Protein AF-A0AAN8KAW4-F1 (afdb_monomer)

Organism: Patella caerulea (NCBI:txid87958)

pLDDT: mean 83.8, std 17.55, range [32.59, 98.5]

Secondary structure (DSSP, 8-state):
-----------------SSPPPB--SEEEEEEEEEEEEEETTEEEEEEEEEEEEEETTTTEEEEEEEEEETTEEEEEEEEEETTTTEEEEEETT-S--EEEE-SS-----B--TTPPP------SSTTS--

Solvent-accessible surface area (backbone atoms only — not comparable to full-atom values): 8276 Å² total; per-residue (Å²): 139,84,84,81,81,80,82,79,80,78,75,82,76,74,82,72,53,90,58,83,42,67,59,64,74,61,62,50,72,50,77,49,77,48,80,42,85,46,72,58,96,90,38,81,42,64,31,42,33,44,32,42,38,40,43,30,55,92,72,34,34,39,39,38,38,41,41,37,38,44,92,85,47,75,48,44,37,37,38,43,37,37,42,83,76,41,33,29,35,50,28,54,75,84,47,84,74,65,57,77,38,77,47,98,62,75,75,74,81,68,47,48,57,61,83,61,77,87,90,77,86,82,87,85,79,81,88,86,74,88,133

Structure (mmCIF, N/CA/C/O backbone):
data_AF-A0AAN8KAW4-F1
#
_entry.id   AF-A0AAN8KAW4-F1
#
loop_
_atom_site.group_PDB
_atom_site.id
_atom_site.type_symbol
_atom_site.label_atom_id
_atom_site.label_alt_id
_atom_site.label_comp_id
_atom_site.label_asym_id
_atom_site.label_entity_id
_atom_site.label_seq_id
_atom_site.pdbx_PDB_ins_code
_atom_site.Cartn_x
_atom_site.Cartn_y
_atom_site.Cartn_z
_atom_site.occupancy
_atom_site.B_iso_or_equiv
_atom_site.auth_seq_id
_atom_site.auth_comp_id
_atom_site.auth_asym_id
_atom_site.auth_atom_id
_atom_site.pdbx_PDB_model_num
ATOM 1 N N . MET A 1 1 ? -31.418 -53.563 32.285 1.00 39.09 1 MET A N 1
ATOM 2 C CA . MET A 1 1 ? -30.182 -52.753 32.246 1.00 39.09 1 MET A CA 1
ATOM 3 C C . MET A 1 1 ? -30.446 -51.568 31.330 1.00 39.09 1 MET A C 1
ATOM 5 O O . MET A 1 1 ? -30.522 -51.757 30.125 1.00 39.09 1 MET A O 1
ATOM 9 N N . LEU A 1 2 ? -30.734 -50.398 31.902 1.00 32.59 2 LEU A N 1
ATOM 10 C CA . LEU A 1 2 ? -31.091 -49.180 31.170 1.00 32.59 2 LEU A CA 1
ATOM 11 C C . LEU A 1 2 ? -29.838 -48.293 31.109 1.00 32.59 2 LEU A C 1
ATOM 13 O O . LEU A 1 2 ? -29.370 -47.834 32.147 1.00 32.59 2 LEU A O 1
ATOM 17 N N . TYR A 1 3 ? -29.259 -48.116 29.921 1.00 44.22 3 TYR A N 1
ATOM 18 C CA . TYR A 1 3 ? -28.090 -47.258 29.720 1.00 44.22 3 TYR A CA 1
ATOM 19 C C . TYR A 1 3 ? -28.545 -45.800 29.610 1.00 44.22 3 TYR A C 1
ATOM 21 O O . TYR A 1 3 ? -29.164 -45.407 28.625 1.00 44.22 3 TYR A O 1
ATOM 29 N N . VAL A 1 4 ? -28.248 -44.998 30.633 1.00 42.97 4 VAL A N 1
ATOM 30 C CA . VAL A 1 4 ? -28.430 -43.542 30.600 1.00 42.97 4 VAL A CA 1
ATOM 31 C C . VAL A 1 4 ? -27.236 -42.943 29.858 1.00 42.97 4 VAL A C 1
ATOM 33 O O . VAL A 1 4 ? -26.127 -42.900 30.386 1.00 42.97 4 VAL A O 1
ATOM 36 N N . ILE A 1 5 ? -27.451 -42.509 28.616 1.00 49.94 5 ILE A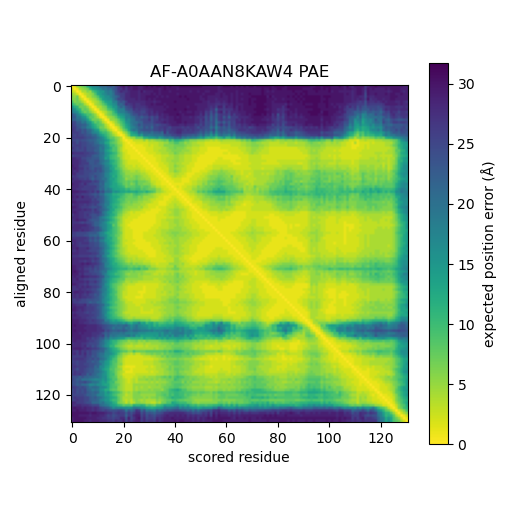 N 1
ATOM 37 C CA . ILE A 1 5 ? -26.455 -41.760 27.844 1.00 49.94 5 ILE A CA 1
ATOM 38 C C . ILE A 1 5 ? -26.537 -40.299 28.291 1.00 49.94 5 ILE A C 1
ATOM 40 O O . ILE A 1 5 ? -27.452 -39.569 27.913 1.00 49.94 5 ILE A O 1
ATOM 44 N N . VAL A 1 6 ? -25.590 -39.877 29.128 1.00 45.78 6 VAL A N 1
ATOM 45 C CA . VAL A 1 6 ? -25.400 -38.468 29.489 1.00 45.78 6 VAL A CA 1
ATOM 46 C C . VAL A 1 6 ? -24.700 -37.781 28.316 1.00 45.78 6 VAL A C 1
ATOM 48 O O . VAL A 1 6 ? -23.497 -37.936 28.118 1.00 45.78 6 VAL A O 1
ATOM 51 N N . ALA A 1 7 ? -25.463 -37.049 27.506 1.00 52.06 7 ALA A N 1
ATOM 52 C CA . ALA A 1 7 ? -24.921 -36.197 26.455 1.00 52.06 7 ALA A CA 1
ATOM 53 C C . ALA A 1 7 ? -24.292 -34.947 27.095 1.00 52.06 7 ALA A C 1
ATOM 55 O O . ALA A 1 7 ? -24.989 -34.007 27.474 1.00 52.06 7 ALA A O 1
ATOM 56 N N . ALA A 1 8 ? -22.967 -34.950 27.249 1.00 52.28 8 ALA A N 1
ATOM 57 C CA . ALA A 1 8 ? -22.215 -33.774 27.663 1.00 52.28 8 ALA A CA 1
ATOM 58 C C . ALA A 1 8 ? -22.214 -32.745 26.519 1.00 52.28 8 ALA A C 1
ATOM 60 O O . ALA A 1 8 ? -21.469 -32.870 25.548 1.00 52.28 8 ALA A O 1
ATOM 61 N N 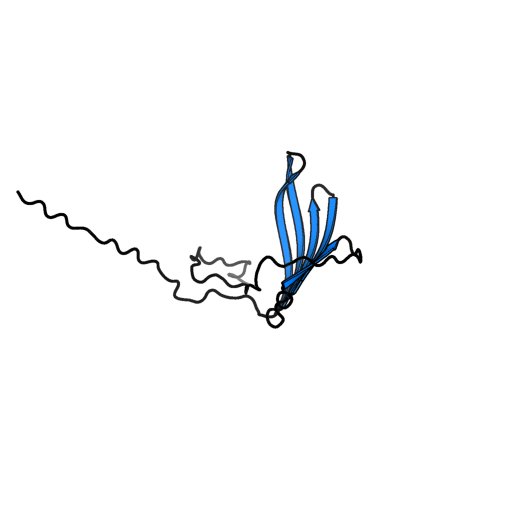. LEU A 1 9 ? -23.072 -31.729 26.631 1.00 48.28 9 LEU A N 1
ATOM 62 C CA . LEU A 1 9 ? -23.001 -30.500 25.842 1.00 48.28 9 LEU A CA 1
ATOM 63 C C . LEU A 1 9 ? -21.703 -29.768 26.210 1.00 48.28 9 LEU A C 1
ATOM 65 O O . LEU A 1 9 ? -21.663 -28.965 27.139 1.00 48.28 9 LEU A O 1
ATOM 69 N N . VAL A 1 10 ? -20.622 -30.073 25.493 1.00 53.50 10 VAL A N 1
ATOM 70 C CA . VAL A 1 10 ? -19.400 -29.266 25.511 1.00 53.50 10 VAL A CA 1
ATOM 71 C C . VAL A 1 10 ? -19.732 -27.960 24.794 1.00 53.50 10 VAL A C 1
ATOM 73 O O . VAL A 1 10 ? -19.662 -27.865 23.570 1.00 53.50 10 VAL A O 1
ATOM 76 N N . GLY A 1 11 ? -20.178 -26.965 25.559 1.00 46.94 11 GLY A N 1
ATOM 77 C CA . GLY A 1 11 ? -20.333 -25.603 25.071 1.00 46.94 11 GLY A CA 1
ATOM 78 C C . GLY A 1 11 ? -18.970 -25.085 24.632 1.00 46.94 11 GLY A C 1
ATOM 79 O O . GLY A 1 11 ? -18.099 -24.846 25.465 1.00 46.94 11 GLY A O 1
ATOM 80 N N . ILE A 1 12 ? -18.773 -24.941 23.323 1.00 54.53 12 ILE A N 1
ATOM 81 C CA . ILE A 1 12 ? -17.601 -24.276 22.757 1.00 54.53 12 ILE A CA 1
ATOM 82 C C . ILE A 1 12 ? -17.740 -22.795 23.112 1.00 54.53 12 ILE A C 1
ATOM 84 O O . ILE A 1 12 ? -18.407 -22.032 22.417 1.00 54.53 12 ILE A O 1
ATOM 88 N N . THR A 1 13 ? -17.161 -22.385 24.237 1.00 48.53 13 THR A N 1
ATOM 89 C CA . THR A 1 13 ? -17.032 -20.972 24.580 1.00 48.53 13 THR A CA 1
ATOM 90 C C . THR A 1 13 ? -15.951 -20.384 23.681 1.00 48.53 13 THR A C 1
ATOM 92 O O . THR A 1 13 ? -14.762 -20.473 23.986 1.00 48.53 13 THR A O 1
ATOM 95 N N . THR A 1 14 ? -16.335 -19.815 22.541 1.00 52.6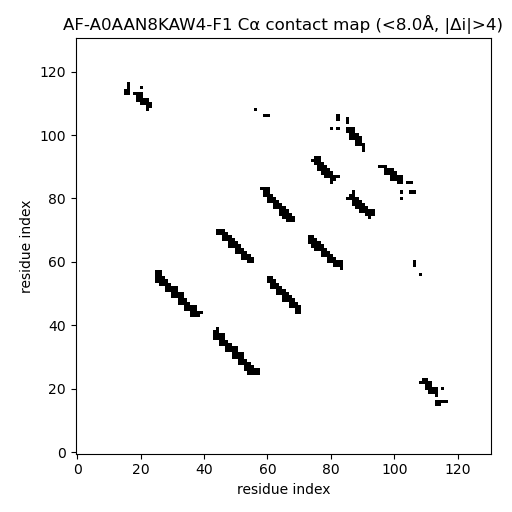2 14 THR A N 1
ATOM 96 C CA . THR A 1 14 ? -15.435 -18.938 21.789 1.00 52.62 14 THR A CA 1
ATOM 97 C C . THR A 1 14 ? -15.180 -17.714 22.662 1.00 52.62 14 THR A C 1
ATOM 99 O O . THR A 1 14 ? -16.102 -16.938 22.917 1.00 52.62 14 THR A O 1
ATOM 102 N N . ALA A 1 15 ? -13.961 -17.569 23.180 1.00 48.53 15 ALA A N 1
ATOM 103 C CA . ALA A 1 15 ? -13.554 -16.365 23.889 1.00 48.53 15 ALA A CA 1
ATOM 104 C C . ALA A 1 15 ? -13.659 -15.188 22.911 1.00 48.53 15 ALA A C 1
ATOM 106 O O . ALA A 1 15 ? -12.859 -15.087 21.988 1.00 48.53 15 ALA A O 1
ATOM 107 N N . ILE A 1 16 ? -14.678 -14.344 23.078 1.00 55.28 16 ILE A N 1
ATOM 108 C CA . ILE A 1 16 ? -14.792 -13.080 22.351 1.00 55.28 16 ILE A CA 1
ATOM 109 C C . ILE A 1 16 ? -13.734 -12.153 22.963 1.00 55.28 16 ILE A C 1
ATOM 111 O O . ILE A 1 16 ? -13.808 -11.894 24.169 1.00 55.28 16 ILE A O 1
ATOM 115 N N . PRO A 1 17 ? -12.737 -11.683 22.196 1.00 54.50 17 PRO A N 1
ATOM 116 C CA . PRO A 1 17 ? -11.739 -10.750 22.699 1.00 54.50 17 PRO A CA 1
ATOM 117 C C . PRO A 1 17 ? -12.416 -9.521 23.311 1.00 54.50 17 PRO A C 1
ATOM 119 O O . PRO A 1 17 ? -13.229 -8.845 22.685 1.00 54.50 17 PRO A O 1
ATOM 122 N N . THR A 1 18 ? -12.107 -9.260 24.578 1.00 53.75 18 THR A N 1
ATOM 123 C CA . THR A 1 18 ? -12.755 -8.232 25.405 1.00 53.75 18 THR A CA 1
ATOM 124 C C . THR A 1 18 ? -12.203 -6.826 25.181 1.00 53.75 18 THR A C 1
ATOM 126 O O . THR A 1 18 ? -12.702 -5.878 25.784 1.00 53.75 18 THR A O 1
ATOM 129 N N . GLN A 1 19 ? -11.197 -6.662 24.316 1.00 58.81 19 GLN A N 1
ATOM 130 C CA . GLN A 1 19 ? -10.675 -5.354 23.932 1.00 58.81 19 GLN A CA 1
ATOM 131 C C . GLN A 1 19 ? -10.771 -5.163 22.417 1.00 58.81 19 GLN A C 1
ATOM 133 O O . GLN A 1 19 ? -10.330 -6.044 21.676 1.00 58.81 19 GLN A O 1
ATOM 138 N N . PRO A 1 20 ? -11.333 -4.034 21.940 1.00 64.44 20 PRO A N 1
ATOM 139 C CA . PRO A 1 20 ? -11.298 -3.709 20.525 1.00 64.44 20 PRO A CA 1
ATOM 140 C C . PRO A 1 20 ? -9.836 -3.646 20.084 1.00 64.44 20 PRO A C 1
ATOM 142 O O . PRO A 1 20 ? -9.022 -2.957 20.698 1.00 64.44 20 PRO A O 1
ATOM 145 N N . GLY A 1 21 ? -9.503 -4.406 19.044 1.00 73.19 21 GLY A N 1
ATOM 146 C CA . GLY A 1 21 ? -8.180 -4.370 18.448 1.00 73.19 21 GLY A CA 1
ATOM 147 C C . GLY A 1 21 ? -7.795 -2.940 18.056 1.00 73.19 21 GLY A C 1
ATOM 148 O O . GLY A 1 21 ? -8.636 -2.162 17.603 1.00 73.19 21 GLY A O 1
ATOM 149 N N . CYS A 1 22 ? -6.528 -2.573 18.251 1.00 87.38 22 CYS A N 1
ATOM 150 C CA . CYS A 1 22 ? -6.042 -1.243 17.891 1.00 87.38 22 CYS A CA 1
ATOM 151 C C . CYS A 1 22 ? -6.223 -0.979 16.384 1.00 87.38 22 CYS A C 1
ATOM 153 O O . CYS A 1 22 ? -6.075 -1.885 15.558 1.00 87.38 22 CYS A O 1
ATOM 155 N N . CYS A 1 23 ? -6.502 0.275 16.032 1.00 91.31 23 CYS A N 1
ATOM 156 C CA . CYS A 1 23 ? -6.535 0.756 14.652 1.00 91.31 23 CYS A CA 1
ATOM 157 C C . CYS A 1 23 ? -5.337 1.666 14.377 1.00 91.31 23 CYS A C 1
ATOM 159 O O . CYS A 1 23 ? -4.809 2.304 15.291 1.00 91.31 23 CYS A O 1
ATOM 161 N N . VAL A 1 24 ? -4.936 1.756 13.111 1.00 93.56 24 VAL A N 1
ATOM 162 C CA . VAL A 1 24 ? -4.006 2.802 12.662 1.00 93.56 24 VAL A CA 1
ATOM 163 C C . VAL A 1 24 ? -4.660 4.191 12.776 1.00 93.56 24 VAL A C 1
ATOM 165 O O . VAL A 1 24 ? -5.890 4.285 12.829 1.00 93.56 24 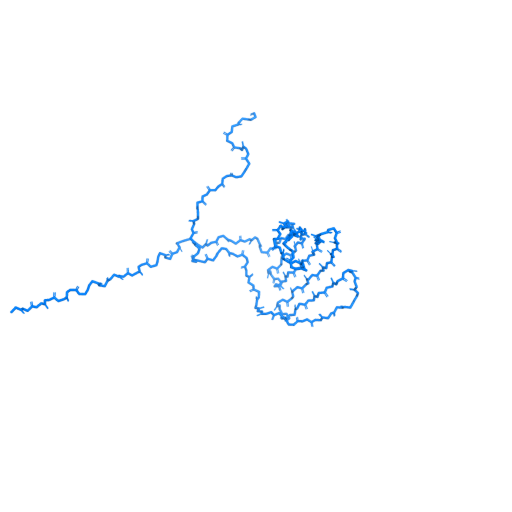VAL A O 1
ATOM 168 N N . PRO A 1 25 ? -3.877 5.287 12.794 1.00 96.19 25 PRO A N 1
ATOM 169 C CA . PRO A 1 25 ? -4.429 6.635 12.681 1.00 96.19 25 PRO A CA 1
ATOM 170 C C . PRO A 1 25 ? -5.327 6.791 11.436 1.00 96.19 25 PRO A C 1
ATOM 172 O O . PRO A 1 25 ? -5.057 6.171 10.410 1.00 96.19 25 PRO A O 1
ATOM 175 N N . PRO A 1 26 ? -6.370 7.638 11.467 1.00 95.75 26 PRO A N 1
ATOM 176 C CA . PRO A 1 26 ? -7.291 7.793 10.334 1.00 95.75 26 PRO A CA 1
ATOM 177 C C . PRO A 1 26 ? -6.626 8.410 9.092 1.00 95.75 26 PRO A C 1
ATOM 179 O O . PRO A 1 26 ? -7.100 8.220 7.975 1.00 95.75 26 PRO A O 1
ATOM 182 N N . GLN A 1 27 ? -5.529 9.145 9.267 1.00 98.00 27 GLN A N 1
ATOM 183 C CA . GLN A 1 27 ? -4.724 9.687 8.178 1.00 98.00 27 GLN A CA 1
ATOM 184 C C . GLN A 1 27 ? -3.250 9.528 8.522 1.00 98.00 27 GLN A C 1
ATOM 186 O O . GLN A 1 27 ? -2.829 9.890 9.623 1.00 98.00 27 GLN A O 1
ATOM 191 N N . TRP A 1 28 ? -2.476 8.975 7.597 1.00 97.94 28 TRP A N 1
ATOM 192 C CA . TRP A 1 28 ? -1.031 8.850 7.743 1.00 97.94 28 TRP A CA 1
ATOM 193 C C . TRP A 1 28 ? -0.367 8.643 6.387 1.00 97.94 28 TRP A C 1
ATOM 195 O O . TRP A 1 28 ? -0.984 8.187 5.421 1.00 97.94 28 TRP A O 1
ATOM 205 N N . GLU A 1 29 ? 0.923 8.948 6.350 1.00 98.31 29 GLU A N 1
ATOM 206 C CA . GLU A 1 29 ? 1.800 8.616 5.238 1.00 98.31 29 GLU A CA 1
ATOM 207 C C . GLU A 1 29 ? 2.990 7.824 5.763 1.00 98.31 29 GLU A C 1
ATOM 209 O O . GLU A 1 29 ? 3.463 8.048 6.880 1.00 98.31 29 GLU A O 1
ATOM 214 N N . GLY A 1 30 ? 3.450 6.852 4.986 1.00 97.06 30 GLY A N 1
ATOM 215 C CA . GLY A 1 30 ? 4.477 5.931 5.440 1.00 97.06 30 GLY A CA 1
ATOM 216 C C . GLY A 1 30 ? 5.165 5.193 4.309 1.00 97.06 30 GLY A C 1
ATOM 217 O O . GLY A 1 30 ? 4.790 5.279 3.139 1.00 97.06 30 GLY A O 1
ATOM 218 N N . VAL A 1 31 ? 6.203 4.458 4.689 1.00 97.62 31 VAL A N 1
ATOM 219 C CA . VAL A 1 31 ? 6.973 3.615 3.783 1.00 97.62 31 VAL A CA 1
ATOM 220 C C . VAL A 1 31 ? 6.919 2.190 4.301 1.00 97.62 31 VAL A C 1
ATOM 222 O O . VAL A 1 31 ? 7.358 1.913 5.414 1.00 97.62 31 VAL A O 1
ATOM 225 N N . GLN A 1 32 ? 6.410 1.296 3.469 1.00 95.25 32 GLN A N 1
ATOM 226 C CA . GLN A 1 32 ? 6.453 -0.142 3.662 1.00 95.25 32 GLN A CA 1
ATOM 227 C C . GLN A 1 32 ? 7.588 -0.724 2.813 1.00 95.25 32 GLN A C 1
ATOM 229 O O . GLN A 1 32 ? 7.874 -0.249 1.710 1.00 95.25 32 GLN A O 1
ATOM 234 N N . VAL A 1 33 ? 8.266 -1.731 3.350 1.00 95.19 33 VAL A N 1
ATOM 235 C CA . VAL A 1 33 ? 9.293 -2.500 2.647 1.00 95.19 33 VAL A CA 1
ATOM 236 C C . VAL A 1 33 ? 8.847 -3.951 2.680 1.00 95.19 33 VAL A C 1
ATOM 238 O O . VAL A 1 33 ? 8.614 -4.489 3.760 1.00 95.19 33 VAL A O 1
ATOM 241 N N . ASP A 1 34 ? 8.736 -4.562 1.508 1.00 92.56 34 ASP A N 1
ATOM 242 C CA . ASP A 1 34 ? 8.313 -5.947 1.351 1.00 92.56 34 ASP A CA 1
ATOM 243 C C . ASP A 1 34 ? 9.443 -6.779 0.755 1.00 92.56 34 ASP A C 1
ATOM 245 O O . ASP A 1 34 ? 10.153 -6.325 -0.144 1.00 92.56 34 ASP A O 1
ATOM 249 N N . ALA A 1 35 ? 9.544 -8.022 1.217 1.00 93.19 35 ALA A N 1
ATOM 250 C CA . ALA A 1 35 ? 10.310 -9.077 0.574 1.00 93.19 35 ALA A CA 1
ATOM 251 C C . ALA A 1 35 ? 9.347 -10.232 0.276 1.00 93.19 35 ALA A C 1
ATOM 253 O O . ALA A 1 35 ? 8.784 -10.838 1.191 1.00 93.19 35 ALA A O 1
ATOM 254 N N . LEU A 1 36 ? 9.118 -10.512 -1.005 1.00 92.25 36 LEU A N 1
ATOM 255 C CA . LEU A 1 36 ? 8.141 -11.492 -1.471 1.00 92.25 36 LEU A CA 1
ATOM 256 C C . LEU A 1 36 ? 8.836 -12.636 -2.211 1.00 92.25 36 LEU A C 1
ATOM 258 O O . LEU A 1 36 ? 9.533 -12.416 -3.199 1.00 92.25 36 LEU A O 1
ATOM 262 N N . GLY A 1 37 ? 8.604 -13.875 -1.777 1.00 93.31 37 GLY A N 1
ATOM 263 C CA . GLY A 1 37 ? 8.988 -15.059 -2.547 1.00 93.31 37 GLY A CA 1
ATOM 264 C C . GLY A 1 37 ? 8.023 -15.286 -3.713 1.00 93.31 37 GLY A C 1
ATOM 265 O O . GLY A 1 37 ? 6.820 -15.422 -3.494 1.00 93.31 37 GLY A O 1
ATOM 266 N N . ILE A 1 38 ? 8.534 -15.343 -4.945 1.00 91.44 38 ILE A N 1
ATOM 267 C CA . ILE A 1 38 ? 7.747 -15.562 -6.170 1.00 91.44 38 ILE A CA 1
ATOM 268 C C . ILE A 1 38 ? 8.412 -16.596 -7.090 1.00 91.44 38 ILE A C 1
ATOM 270 O O . ILE A 1 38 ? 9.582 -16.940 -6.927 1.00 91.44 38 ILE A O 1
ATOM 274 N N . VAL A 1 39 ? 7.675 -17.088 -8.090 1.00 92.69 39 VAL A N 1
ATOM 275 C CA . VAL A 1 39 ? 8.206 -17.980 -9.133 1.00 92.69 39 VAL A CA 1
ATOM 276 C C . VAL A 1 39 ? 8.116 -17.284 -10.488 1.00 92.69 39 VAL A C 1
ATOM 278 O O . VAL A 1 39 ? 7.023 -16.947 -10.937 1.00 92.69 39 VAL A O 1
ATOM 281 N N . VAL A 1 40 ? 9.256 -17.093 -11.156 1.00 86.44 40 VAL A N 1
ATOM 282 C CA . VAL A 1 40 ? 9.352 -16.470 -12.487 1.00 86.44 40 VAL A CA 1
ATOM 283 C C . VAL A 1 40 ? 10.033 -17.451 -13.434 1.00 86.44 40 VAL A C 1
ATOM 285 O O . VAL A 1 40 ? 11.129 -17.934 -13.156 1.00 86.44 40 VAL A O 1
ATOM 288 N N . GLY A 1 41 ? 9.370 -17.801 -14.540 1.00 87.94 41 GLY A N 1
ATOM 289 C CA . GLY A 1 41 ? 9.916 -18.762 -15.509 1.00 87.94 41 GLY A CA 1
ATOM 290 C C . GLY A 1 41 ? 10.243 -20.136 -14.903 1.00 87.94 41 GLY A C 1
ATOM 291 O O . GLY A 1 41 ? 11.229 -20.758 -15.286 1.00 87.94 41 GLY A O 1
ATOM 292 N N . GLY A 1 42 ? 9.466 -20.581 -13.908 1.00 92.12 42 GLY A N 1
ATOM 293 C CA . GLY A 1 42 ? 9.676 -21.856 -13.210 1.00 92.12 42 GLY A CA 1
ATOM 294 C C . GLY A 1 42 ? 10.796 -21.853 -12.163 1.00 92.12 42 GLY A C 1
ATOM 295 O O . GLY A 1 42 ? 11.050 -22.890 -11.555 1.00 92.12 42 GLY A O 1
ATOM 296 N N . LYS A 1 43 ? 11.456 -20.714 -11.918 1.00 92.19 43 LYS A N 1
ATOM 297 C CA . LYS A 1 43 ? 12.499 -20.571 -10.893 1.00 92.19 43 LYS A CA 1
ATOM 298 C C . LYS A 1 43 ? 11.997 -19.730 -9.725 1.00 92.19 43 LYS A C 1
ATOM 300 O O . LYS A 1 43 ? 11.390 -18.681 -9.935 1.00 92.19 43 LYS A O 1
ATOM 305 N N . ALA A 1 44 ? 12.266 -20.190 -8.505 1.00 92.88 44 ALA A N 1
ATOM 306 C CA . ALA A 1 44 ? 12.008 -19.410 -7.302 1.00 92.88 44 ALA A CA 1
ATOM 307 C C . ALA A 1 44 ? 12.957 -18.204 -7.247 1.00 92.88 44 ALA A C 1
ATOM 309 O O . ALA A 1 44 ? 14.155 -18.341 -7.492 1.00 92.88 44 ALA A O 1
ATOM 310 N N . THR A 1 45 ? 12.418 -17.036 -6.922 1.00 91.56 45 THR A N 1
ATOM 311 C CA . THR A 1 45 ? 13.169 -15.797 -6.722 1.00 91.56 45 THR A CA 1
ATOM 312 C C . THR A 1 45 ? 12.541 -14.978 -5.603 1.00 91.56 45 THR A C 1
ATOM 314 O O . THR A 1 45 ? 11.377 -15.169 -5.249 1.00 91.56 45 THR A O 1
ATOM 317 N N . VAL A 1 46 ? 13.311 -14.046 -5.056 1.00 91.31 46 VAL A N 1
ATOM 318 C CA . VAL A 1 46 ? 12.801 -12.997 -4.176 1.00 91.31 46 VAL A CA 1
ATOM 319 C C . VAL A 1 46 ? 12.550 -11.744 -5.009 1.00 91.31 46 VAL A C 1
ATOM 321 O O . VAL A 1 46 ? 13.284 -11.448 -5.955 1.00 91.31 46 VAL A O 1
ATOM 324 N N . SER A 1 47 ? 11.470 -11.050 -4.686 1.00 92.56 47 SER A N 1
ATOM 325 C CA . SER A 1 47 ? 11.157 -9.717 -5.165 1.00 92.56 47 SER A CA 1
ATOM 326 C C . SER A 1 47 ? 11.146 -8.778 -3.974 1.00 92.56 47 SER A C 1
ATOM 328 O O . SER A 1 47 ? 10.390 -8.997 -3.029 1.00 92.56 47 SER A O 1
ATOM 330 N N . ASP A 1 48 ? 11.931 -7.715 -4.050 1.00 94.00 48 ASP A N 1
ATOM 331 C CA . ASP A 1 48 ? 11.957 -6.671 -3.034 1.00 94.00 48 ASP A CA 1
ATOM 332 C C . ASP A 1 48 ? 11.123 -5.490 -3.518 1.00 94.00 48 ASP A C 1
ATOM 334 O O . ASP A 1 48 ? 11.214 -5.090 -4.685 1.00 94.00 48 ASP A O 1
ATOM 338 N N . SER A 1 49 ? 10.314 -4.902 -2.642 1.00 94.06 49 SER A N 1
ATOM 339 C CA . SER A 1 49 ? 9.600 -3.674 -2.974 1.00 94.06 49 SER A CA 1
ATOM 340 C C . SER A 1 49 ? 9.616 -2.644 -1.867 1.00 94.06 49 SER A C 1
ATOM 342 O O . SER A 1 49 ? 9.523 -2.951 -0.684 1.00 94.06 49 SER A O 1
ATOM 344 N N . ARG A 1 50 ? 9.695 -1.381 -2.280 1.00 96.44 50 ARG A N 1
ATOM 345 C CA . ARG A 1 50 ? 9.460 -0.221 -1.428 1.00 96.44 50 ARG A CA 1
ATOM 346 C C . ARG A 1 50 ? 8.144 0.414 -1.843 1.00 96.44 50 ARG A C 1
ATOM 348 O O . ARG A 1 50 ? 7.983 0.789 -3.005 1.00 96.44 50 ARG A O 1
ATOM 355 N N . VAL A 1 51 ? 7.220 0.534 -0.903 1.00 97.19 51 VAL A N 1
ATOM 356 C CA . VAL A 1 51 ? 5.874 1.051 -1.140 1.00 97.19 51 VAL A CA 1
ATOM 357 C C . VAL A 1 51 ? 5.682 2.309 -0.312 1.00 97.19 51 VAL A C 1
ATOM 359 O O . VAL A 1 51 ? 5.733 2.268 0.914 1.00 97.19 51 VAL A O 1
ATOM 362 N N . PHE A 1 52 ? 5.465 3.437 -0.976 1.00 97.88 52 PHE A N 1
ATOM 363 C CA . PHE A 1 52 ? 5.026 4.660 -0.310 1.00 97.88 52 PHE A CA 1
ATOM 364 C C . PHE A 1 52 ? 3.507 4.634 -0.242 1.00 97.88 52 PHE A C 1
ATOM 366 O O . PHE A 1 52 ? 2.856 4.392 -1.260 1.00 97.88 52 PHE A O 1
ATOM 373 N N . ILE A 1 53 ? 2.954 4.842 0.944 1.00 98.25 53 ILE A N 1
ATOM 374 C CA . ILE A 1 53 ? 1.524 4.717 1.211 1.00 98.25 53 ILE A CA 1
ATOM 375 C C . ILE A 1 53 ? 1.028 6.043 1.769 1.00 98.25 53 ILE A C 1
ATOM 377 O O . ILE A 1 53 ? 1.596 6.541 2.739 1.00 98.25 53 ILE A O 1
ATOM 381 N N . SER A 1 54 ? -0.053 6.561 1.194 1.00 98.50 54 SER A N 1
ATOM 382 C CA . SER A 1 54 ? -0.874 7.616 1.787 1.00 98.50 54 SER A CA 1
ATOM 383 C C . SER A 1 54 ? -2.257 7.026 2.078 1.00 98.50 54 SER A C 1
ATOM 385 O O . SER A 1 54 ? -2.980 6.631 1.155 1.00 98.50 54 SER A O 1
ATOM 387 N N . TYR A 1 55 ? -2.605 6.918 3.360 1.00 98.31 55 TYR A N 1
ATOM 388 C CA . TYR A 1 55 ? -3.883 6.399 3.852 1.00 98.31 55 TYR A CA 1
ATOM 389 C C . TYR A 1 55 ? -4.766 7.559 4.308 1.00 98.31 55 TYR A C 1
ATOM 391 O O . TYR A 1 55 ?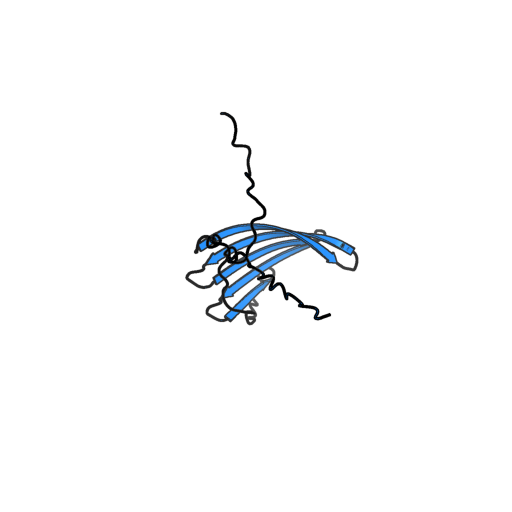 -4.345 8.378 5.125 1.00 98.31 55 TYR A O 1
ATOM 399 N N . ASP A 1 56 ? -5.990 7.622 3.787 1.00 98.38 56 ASP A N 1
ATOM 400 C CA . ASP A 1 56 ? -6.936 8.703 4.050 1.00 98.38 56 ASP A CA 1
ATOM 401 C C . ASP A 1 56 ? -8.343 8.137 4.296 1.00 98.38 56 ASP A C 1
ATOM 403 O O . ASP A 1 56 ? -9.182 8.052 3.394 1.00 98.38 56 ASP A O 1
ATOM 407 N N . GLU A 1 57 ? -8.592 7.708 5.535 1.00 97.44 57 GLU A N 1
ATOM 408 C CA . GLU A 1 57 ? -9.879 7.155 5.966 1.00 97.44 57 GLU A CA 1
ATOM 409 C C . GLU A 1 57 ? -11.039 8.154 5.867 1.00 97.44 57 GLU A C 1
ATOM 411 O O . GLU A 1 57 ? -12.073 7.765 5.321 1.00 97.44 57 GLU A O 1
ATOM 416 N N . PRO A 1 58 ? -10.923 9.425 6.309 1.00 97.94 58 PRO A N 1
ATOM 417 C CA . PRO A 1 58 ? -12.020 10.388 6.192 1.00 97.94 58 PRO A CA 1
ATOM 418 C C . PRO A 1 58 ? -12.530 10.563 4.759 1.00 97.94 58 PRO A C 1
ATOM 420 O O . PRO A 1 58 ? -13.724 10.779 4.554 1.00 97.94 58 PRO A O 1
ATOM 423 N N . ASN A 1 59 ? -11.645 10.434 3.766 1.00 98.19 59 ASN A N 1
ATOM 424 C CA . ASN A 1 59 ? -12.009 10.525 2.353 1.00 98.19 59 ASN A CA 1
ATOM 425 C C . ASN A 1 59 ? -12.131 9.163 1.655 1.00 98.19 59 ASN A C 1
ATOM 427 O O . ASN A 1 59 ? -12.307 9.141 0.436 1.00 98.19 59 ASN A O 1
ATOM 431 N N . ASN A 1 60 ? -12.062 8.043 2.384 1.00 98.06 60 ASN A N 1
ATOM 432 C CA . ASN A 1 60 ? -12.092 6.676 1.852 1.00 98.06 60 ASN A CA 1
ATOM 433 C C . ASN A 1 60 ? -11.138 6.483 0.658 1.00 98.06 60 ASN A C 1
ATOM 435 O O . ASN A 1 60 ? -11.537 6.006 -0.414 1.00 98.06 60 ASN A O 1
ATOM 439 N N . ARG A 1 61 ? -9.877 6.896 0.818 1.00 98.06 61 ARG A N 1
ATOM 440 C CA . ARG A 1 61 ? -8.855 6.867 -0.234 1.00 98.06 61 ARG A CA 1
ATOM 441 C C . ARG A 1 61 ? -7.564 6.231 0.242 1.00 98.06 61 ARG A C 1
ATOM 443 O O . ARG A 1 61 ? -7.156 6.379 1.390 1.00 98.06 61 ARG A O 1
ATOM 450 N N . ILE A 1 62 ? -6.914 5.532 -0.680 1.00 98.06 62 ILE A N 1
ATOM 451 C CA . ILE A 1 62 ? -5.560 5.013 -0.491 1.00 98.06 62 ILE A CA 1
ATOM 452 C C . ILE A 1 62 ? -4.779 5.278 -1.773 1.00 98.06 62 ILE A C 1
ATOM 454 O O . ILE A 1 62 ? -5.246 4.944 -2.865 1.00 98.06 62 ILE A O 1
ATOM 458 N N . LEU A 1 63 ? -3.597 5.869 -1.640 1.00 97.25 63 LEU A N 1
ATOM 459 C CA . LEU A 1 63 ? -2.611 5.966 -2.708 1.00 97.25 63 LEU A CA 1
ATOM 460 C C . LEU A 1 63 ? -1.407 5.111 -2.330 1.00 97.25 63 LEU A C 1
ATOM 462 O O . LEU A 1 63 ? -0.852 5.263 -1.244 1.00 97.25 63 LEU A O 1
ATOM 466 N N . THR A 1 64 ? -0.982 4.241 -3.237 1.00 96.75 64 THR A N 1
ATOM 467 C CA . THR A 1 64 ? 0.256 3.480 -3.089 1.00 96.75 64 THR A CA 1
ATOM 468 C C . THR A 1 64 ? 1.165 3.694 -4.288 1.00 96.75 64 THR A C 1
ATOM 470 O O . THR A 1 64 ? 0.723 3.677 -5.436 1.00 96.75 64 THR A O 1
ATOM 473 N N . HIS A 1 65 ? 2.450 3.909 -4.032 1.00 96.12 65 HIS A N 1
ATOM 474 C CA . HIS A 1 65 ? 3.484 4.014 -5.055 1.00 96.12 65 HIS A CA 1
ATOM 475 C C . HIS A 1 65 ? 4.510 2.910 -4.837 1.00 96.12 65 HIS A C 1
ATOM 477 O O . HIS A 1 65 ? 5.240 2.916 -3.846 1.00 96.12 65 HIS A O 1
ATOM 483 N N . TYR A 1 66 ? 4.541 1.962 -5.766 1.00 95.12 66 TYR A N 1
ATOM 484 C CA . TYR A 1 66 ? 5.398 0.790 -5.718 1.00 95.12 66 TYR A CA 1
ATOM 485 C C . TYR A 1 66 ? 6.686 1.040 -6.488 1.00 95.12 66 TYR A C 1
ATOM 487 O O . TYR A 1 66 ? 6.648 1.482 -7.635 1.00 95.12 66 TYR A O 1
ATOM 495 N N . TYR A 1 67 ? 7.803 0.675 -5.871 1.00 94.81 67 TYR A N 1
ATOM 496 C CA . TYR A 1 67 ? 9.095 0.476 -6.512 1.00 94.81 67 TYR A CA 1
ATOM 497 C C . TYR A 1 67 ? 9.499 -0.973 -6.278 1.00 94.81 67 TYR A C 1
ATOM 499 O O . TYR A 1 67 ? 9.820 -1.342 -5.151 1.00 94.81 67 TYR A O 1
ATOM 507 N N . ILE A 1 68 ? 9.449 -1.793 -7.320 1.00 93.38 68 ILE A N 1
ATOM 508 C CA . ILE A 1 68 ? 9.675 -3.237 -7.245 1.00 93.38 68 ILE A CA 1
ATOM 509 C C . ILE A 1 68 ? 10.971 -3.572 -7.968 1.00 93.38 68 ILE A C 1
ATOM 511 O O . ILE A 1 68 ? 11.214 -3.072 -9.066 1.00 93.38 68 ILE A O 1
ATOM 515 N N . THR A 1 69 ? 11.790 -4.423 -7.360 1.00 92.12 69 THR A N 1
ATOM 516 C CA . THR A 1 69 ? 12.960 -5.031 -7.992 1.00 92.12 69 THR A CA 1
ATOM 517 C C . THR A 1 69 ? 12.811 -6.549 -7.983 1.00 92.12 69 THR A C 1
ATOM 519 O O . THR A 1 69 ? 12.658 -7.159 -6.927 1.00 92.12 69 THR A O 1
ATOM 522 N N . THR A 1 70 ? 12.881 -7.172 -9.156 1.00 90.62 70 THR A N 1
ATOM 523 C CA . THR A 1 70 ? 12.814 -8.631 -9.321 1.00 90.62 70 THR A CA 1
ATOM 524 C C . THR A 1 70 ? 13.904 -9.0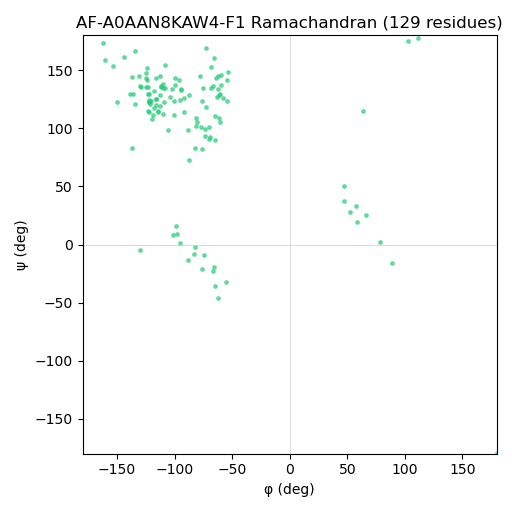65 -10.291 1.00 90.62 70 THR A C 1
ATOM 526 O O . THR A 1 70 ? 13.908 -8.616 -11.429 1.00 90.62 70 THR A O 1
ATOM 529 N N . ASN A 1 71 ? 14.830 -9.938 -9.878 1.00 87.62 71 ASN A N 1
ATOM 530 C CA . ASN A 1 71 ? 15.945 -10.398 -10.729 1.00 87.62 71 ASN A CA 1
ATOM 531 C C . ASN A 1 71 ? 16.771 -9.263 -11.381 1.00 87.62 71 ASN A C 1
ATOM 533 O O . ASN A 1 71 ? 17.346 -9.445 -12.449 1.00 87.62 71 ASN A O 1
ATOM 537 N N . GLY A 1 72 ? 16.835 -8.089 -10.744 1.00 84.75 72 GLY A N 1
ATOM 538 C CA . GLY A 1 72 ? 17.506 -6.898 -11.279 1.00 84.75 72 GLY A CA 1
ATOM 539 C C . GLY A 1 72 ? 16.617 -5.991 -12.139 1.00 84.75 72 GLY A C 1
ATOM 540 O O . GLY A 1 72 ? 16.953 -4.816 -12.301 1.00 84.75 72 GLY A O 1
ATOM 541 N N . ASP A 1 73 ? 15.463 -6.476 -12.600 1.00 89.19 73 ASP A N 1
ATOM 542 C CA . ASP A 1 73 ? 14.474 -5.667 -13.311 1.00 89.19 73 ASP A CA 1
ATOM 543 C C . ASP A 1 73 ? 13.723 -4.767 -12.334 1.00 89.19 73 ASP A C 1
ATOM 545 O O . ASP A 1 73 ? 13.283 -5.210 -11.268 1.00 89.19 73 ASP A O 1
ATOM 549 N N . LYS A 1 74 ? 13.561 -3.497 -12.710 1.00 90.31 74 LYS A N 1
ATOM 550 C CA . LYS A 1 74 ? 12.888 -2.481 -11.899 1.00 90.31 74 LYS A CA 1
ATOM 551 C C . LYS A 1 74 ? 11.556 -2.098 -12.517 1.00 90.31 74 LYS A C 1
ATOM 553 O O . LYS A 1 74 ? 11.482 -1.806 -13.706 1.00 90.31 74 LYS A O 1
ATOM 558 N N . TRP A 1 75 ? 10.537 -2.024 -11.674 1.00 89.81 75 TRP A N 1
ATOM 559 C CA . TRP A 1 75 ? 9.183 -1.643 -12.050 1.00 89.81 75 TRP A CA 1
ATOM 560 C C . TRP A 1 75 ? 8.693 -0.568 -11.091 1.00 89.81 75 TRP A C 1
ATOM 562 O O . TRP A 1 75 ? 8.880 -0.696 -9.877 1.00 89.81 75 TRP A O 1
ATOM 572 N N . ASN A 1 76 ? 8.048 0.475 -11.608 1.00 92.12 76 ASN A N 1
ATOM 573 C CA . ASN A 1 76 ? 7.358 1.450 -10.776 1.00 92.12 76 ASN A CA 1
ATOM 574 C C . ASN A 1 76 ? 5.924 1.667 -11.252 1.00 92.12 76 ASN A C 1
ATOM 576 O O . ASN A 1 76 ? 5.641 1.800 -12.440 1.00 92.12 76 ASN A O 1
ATOM 580 N N . TYR A 1 77 ? 4.988 1.699 -10.311 1.00 92.25 77 TYR A N 1
ATOM 581 C CA . TYR A 1 77 ? 3.609 2.048 -10.625 1.00 92.25 77 TYR A CA 1
ATOM 582 C C . TYR A 1 77 ? 2.897 2.640 -9.416 1.00 92.25 77 TYR A C 1
ATOM 584 O O . TYR A 1 77 ? 3.232 2.366 -8.262 1.00 92.25 77 TYR A O 1
ATOM 592 N N . LYS A 1 78 ? 1.890 3.461 -9.693 1.00 93.69 78 LYS A N 1
ATOM 593 C CA . LYS A 1 78 ? 1.034 4.098 -8.692 1.00 93.69 78 LYS A CA 1
ATOM 594 C C . LYS A 1 78 ? -0.355 3.490 -8.763 1.00 93.69 78 LYS A C 1
ATOM 596 O O . LYS A 1 78 ? -0.880 3.272 -9.854 1.00 93.69 78 LYS A O 1
ATOM 601 N N . VAL A 1 79 ? -0.961 3.239 -7.611 1.00 94.25 79 VAL A N 1
ATOM 602 C CA . VAL A 1 79 ? -2.345 2.790 -7.496 1.00 94.25 79 VAL A CA 1
ATOM 603 C C . VAL A 1 79 ? -3.104 3.777 -6.626 1.00 94.25 79 VAL A C 1
ATOM 605 O O . VAL A 1 79 ? -2.822 3.906 -5.440 1.00 94.25 79 VAL A O 1
ATOM 608 N N . LEU A 1 80 ? -4.082 4.463 -7.213 1.00 95.25 80 LEU A N 1
ATOM 609 C CA . LEU A 1 80 ? -5.047 5.270 -6.470 1.00 95.25 80 LEU A CA 1
ATOM 610 C C . LEU A 1 80 ? -6.347 4.483 -6.347 1.00 95.25 80 LEU A C 1
ATOM 612 O O . LEU A 1 80 ? -6.945 4.110 -7.354 1.00 95.25 80 LEU A O 1
ATOM 616 N N . GLN A 1 81 ? -6.805 4.262 -5.124 1.00 97.62 81 GLN A N 1
ATOM 617 C CA . GLN A 1 81 ? -8.084 3.633 -4.819 1.00 97.62 81 GLN A CA 1
ATOM 618 C C . GLN A 1 81 ? -9.020 4.689 -4.229 1.00 97.62 81 GLN A C 1
ATOM 620 O O . GLN A 1 81 ? -8.783 5.174 -3.125 1.00 97.62 81 GLN A O 1
ATOM 625 N N . ASP A 1 82 ? -10.075 5.045 -4.964 1.00 97.56 82 ASP A N 1
ATOM 626 C CA . ASP A 1 82 ? -11.152 5.920 -4.492 1.00 97.56 82 ASP A CA 1
ATOM 627 C C . ASP A 1 82 ? -12.384 5.053 -4.211 1.00 97.56 82 ASP A C 1
ATOM 629 O O . ASP A 1 82 ? -13.127 4.664 -5.120 1.00 97.56 82 ASP A O 1
ATOM 633 N N . PHE A 1 83 ? -12.575 4.706 -2.939 1.00 97.88 83 PHE A N 1
ATOM 634 C CA . PHE A 1 83 ? -13.641 3.801 -2.519 1.00 97.88 83 PHE A CA 1
ATOM 635 C C . PHE A 1 83 ? -15.010 4.483 -2.496 1.00 97.88 83 PHE A C 1
ATOM 637 O O . PHE A 1 83 ? -16.013 3.789 -2.642 1.00 97.88 83 PHE A O 1
ATOM 644 N N . ASN A 1 84 ? -15.068 5.818 -2.413 1.00 97.25 84 ASN A N 1
ATOM 645 C CA . ASN A 1 84 ? -16.321 6.558 -2.598 1.00 97.25 84 ASN A CA 1
ATOM 646 C C . ASN A 1 84 ? -16.844 6.401 -4.030 1.00 97.25 84 ASN A C 1
ATOM 648 O O . ASN A 1 84 ? -18.050 6.318 -4.246 1.00 97.25 84 ASN A O 1
ATOM 652 N N . LYS A 1 85 ? -15.938 6.337 -5.012 1.00 96.88 85 LYS A N 1
ATOM 653 C CA . LYS A 1 85 ? -16.282 6.102 -6.422 1.00 96.88 85 LYS A CA 1
ATOM 654 C C . LYS A 1 85 ? -16.339 4.623 -6.805 1.00 96.88 85 LYS A C 1
ATOM 656 O O . LYS A 1 85 ? -16.813 4.309 -7.891 1.00 96.88 85 LYS A O 1
ATOM 661 N N . GLY A 1 86 ? -15.825 3.722 -5.967 1.00 97.00 86 GLY A N 1
ATOM 662 C CA . GLY A 1 86 ? -15.702 2.299 -6.297 1.00 97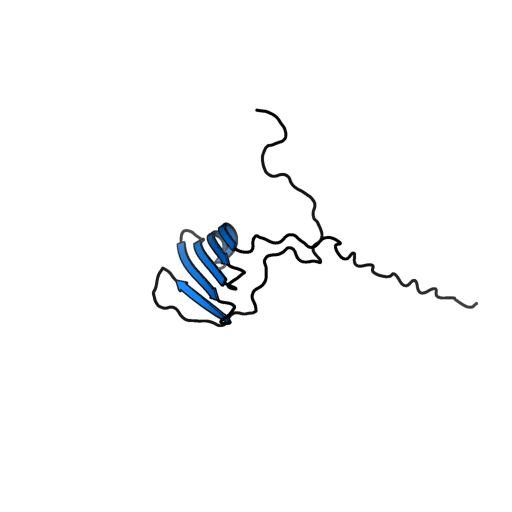.00 86 GLY A CA 1
ATOM 663 C C . GLY A 1 86 ? -14.701 2.017 -7.426 1.00 97.00 86 GLY A C 1
ATOM 664 O O . GLY A 1 86 ? -14.834 1.013 -8.125 1.00 97.00 86 GLY A O 1
ATOM 665 N N . ILE A 1 87 ? -13.708 2.893 -7.627 1.00 96.81 87 ILE A N 1
ATOM 666 C CA . ILE A 1 87 ? -12.757 2.825 -8.747 1.00 96.81 87 ILE A CA 1
ATOM 667 C C . ILE A 1 87 ? -11.317 2.797 -8.231 1.00 96.81 87 ILE A C 1
ATOM 669 O O . ILE A 1 87 ? -10.951 3.498 -7.287 1.00 96.81 87 ILE A O 1
ATOM 673 N N . ARG A 1 88 ? -10.478 2.002 -8.895 1.00 96.00 88 ARG A N 1
ATOM 674 C CA . ARG A 1 88 ? -9.021 2.070 -8.808 1.00 96.00 88 ARG A CA 1
ATOM 675 C C . ARG A 1 88 ? -8.415 2.527 -10.125 1.00 96.00 88 ARG A C 1
ATOM 677 O O . ARG A 1 88 ? -8.862 2.134 -11.202 1.00 96.00 88 ARG A O 1
ATOM 684 N N . TYR A 1 89 ? -7.346 3.287 -10.011 1.00 93.31 89 TYR A N 1
ATOM 685 C CA . TYR A 1 89 ? -6.535 3.789 -11.104 1.00 93.31 89 TYR A CA 1
ATOM 686 C C . TYR A 1 89 ? -5.134 3.213 -10.950 1.00 93.31 89 TYR A C 1
ATOM 688 O O . TYR A 1 89 ? -4.591 3.240 -9.847 1.00 93.31 89 TYR A O 1
ATOM 696 N N . VAL A 1 90 ? -4.563 2.677 -12.027 1.00 92.25 90 VAL A N 1
ATOM 697 C CA . VAL A 1 90 ? -3.194 2.144 -12.031 1.00 92.25 90 VAL A CA 1
ATOM 698 C C . VAL A 1 90 ? -2.402 2.890 -13.091 1.00 92.25 90 VAL A C 1
ATOM 700 O O . VAL A 1 90 ? -2.805 2.893 -14.251 1.00 92.25 90 VAL A O 1
ATOM 703 N N . LEU A 1 91 ? -1.304 3.516 -12.682 1.00 91.25 91 LEU A N 1
ATOM 704 C CA . LEU A 1 91 ? -0.404 4.265 -13.553 1.00 91.25 91 LEU A CA 1
ATOM 705 C C . LEU A 1 91 ? 0.943 3.547 -13.575 1.00 91.25 91 LEU A C 1
ATOM 707 O O . LEU A 1 91 ? 1.596 3.458 -12.536 1.00 91.25 91 LEU A O 1
ATOM 711 N N . PHE A 1 92 ? 1.343 3.025 -14.731 1.00 88.12 92 PHE A N 1
ATOM 712 C CA . PHE A 1 92 ? 2.613 2.318 -14.909 1.00 88.12 92 PHE A CA 1
ATOM 713 C C . PHE A 1 92 ? 3.689 3.270 -15.419 1.00 88.12 92 PHE A C 1
ATOM 715 O O . PHE A 1 92 ? 3.432 3.992 -16.373 1.00 88.12 92 PHE A O 1
ATOM 722 N N . ASN A 1 93 ? 4.886 3.243 -14.826 1.00 77.00 93 ASN A N 1
ATOM 723 C CA . ASN A 1 93 ? 6.077 3.961 -15.300 1.00 77.00 93 ASN A CA 1
ATOM 724 C C . ASN A 1 93 ? 5.833 5.443 -15.662 1.00 77.00 93 ASN A C 1
ATOM 726 O O . ASN A 1 93 ? 6.381 5.943 -16.639 1.00 77.00 93 ASN A O 1
ATOM 730 N N . ASP A 1 94 ? 4.980 6.125 -14.888 1.00 70.31 94 ASP A N 1
ATOM 731 C CA . ASP A 1 94 ? 4.552 7.515 -15.115 1.00 70.31 94 ASP A CA 1
ATOM 732 C C . ASP A 1 94 ? 3.860 7.780 -16.475 1.00 70.31 94 ASP A C 1
ATOM 734 O O . ASP A 1 94 ? 3.720 8.931 -16.891 1.00 70.31 94 ASP A O 1
ATOM 738 N N . ASP A 1 95 ? 3.361 6.735 -17.143 1.00 72.19 95 ASP A N 1
ATOM 739 C CA . ASP A 1 95 ? 2.479 6.863 -18.302 1.00 72.19 95 ASP A CA 1
ATOM 740 C C . ASP A 1 95 ? 1.149 7.538 -17.906 1.00 72.19 95 ASP A C 1
ATOM 742 O O . ASP A 1 95 ? 0.593 7.327 -16.822 1.00 72.19 95 ASP A O 1
ATOM 746 N N . VAL A 1 96 ? 0.628 8.366 -18.812 1.00 65.38 96 VAL A N 1
ATOM 747 C CA . VAL A 1 96 ? -0.581 9.187 -18.632 1.00 65.38 96 VAL A CA 1
ATOM 748 C C . VAL A 1 96 ? -1.853 8.373 -18.916 1.00 65.38 96 VAL A C 1
ATOM 750 O O . VAL A 1 96 ? -2.970 8.828 -18.653 1.00 65.38 96 VAL A O 1
ATOM 753 N N . THR A 1 97 ? -1.720 7.146 -19.433 1.00 70.69 97 THR A N 1
ATOM 754 C CA . THR A 1 97 ? -2.851 6.275 -19.776 1.00 70.69 97 THR A CA 1
ATOM 755 C C . THR A 1 97 ? -3.488 5.647 -18.528 1.00 70.69 97 THR A C 1
ATOM 757 O O . THR A 1 97 ? -3.252 4.510 -18.130 1.00 70.69 97 THR A O 1
ATOM 760 N N . CYS A 1 98 ? -4.353 6.418 -17.876 1.00 76.00 98 CYS A N 1
ATOM 761 C CA . CYS A 1 98 ? -5.042 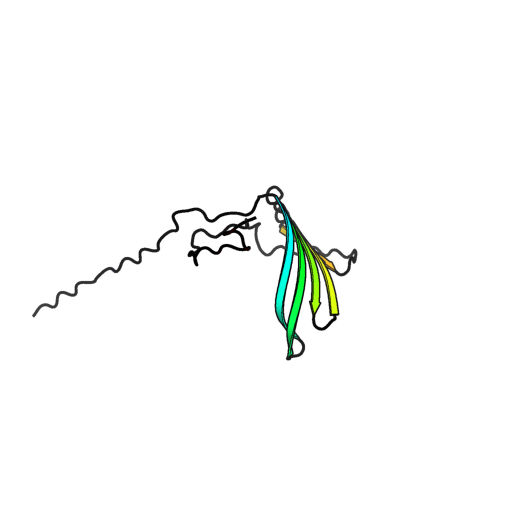6.008 -16.660 1.00 76.00 98 CYS A CA 1
ATOM 762 C C . CYS A 1 98 ? -6.360 5.285 -16.989 1.00 76.00 98 CYS A C 1
ATOM 764 O O . CYS A 1 98 ? -7.373 5.926 -17.267 1.00 76.00 98 CYS A O 1
ATOM 766 N N . GLN A 1 99 ? -6.362 3.948 -16.968 1.00 82.25 99 GLN A N 1
ATOM 767 C CA . GLN A 1 99 ? -7.586 3.165 -17.185 1.00 82.25 99 GLN A CA 1
ATOM 768 C C . GLN A 1 99 ? -8.282 2.854 -15.848 1.00 82.25 99 GLN A C 1
ATOM 770 O O . GLN A 1 99 ? -7.725 2.102 -15.037 1.00 82.25 99 GLN A O 1
ATOM 775 N N . PRO A 1 100 ? -9.490 3.397 -15.593 1.00 91.56 100 PRO A N 1
ATOM 776 C CA . PRO A 1 100 ? -10.237 3.098 -14.380 1.00 91.56 100 PRO A CA 1
ATOM 777 C C . PRO A 1 100 ? -10.667 1.630 -14.369 1.00 91.56 100 PRO A C 1
ATOM 779 O O . PRO A 1 100 ? -11.163 1.098 -15.362 1.00 91.56 100 PRO A O 1
ATOM 782 N N . LYS A 1 101 ? -10.512 0.969 -13.224 1.00 94.44 101 LYS A N 1
ATOM 783 C CA . LYS A 1 101 ? -11.016 -0.389 -12.986 1.00 94.44 101 LYS A CA 1
ATOM 784 C C . LYS A 1 101 ? -11.908 -0.396 -11.746 1.00 94.44 101 LYS A C 1
ATOM 786 O O . LYS A 1 101 ? -11.622 0.348 -10.811 1.00 94.44 101 LYS A O 1
ATOM 791 N N . PRO A 1 102 ? -12.947 -1.240 -11.685 1.00 96.25 102 PRO A N 1
ATOM 792 C CA . PRO A 1 102 ? -13.757 -1.365 -10.479 1.00 96.25 102 PRO A CA 1
ATOM 793 C C . PRO A 1 102 ? -12.916 -1.871 -9.297 1.00 96.25 102 PRO A C 1
ATOM 795 O O . PRO A 1 102 ? -11.986 -2.674 -9.468 1.00 96.25 102 PRO A O 1
ATOM 798 N N . LEU A 1 103 ? -13.236 -1.386 -8.097 1.00 96.44 103 LEU A N 1
ATOM 799 C CA . LEU A 1 103 ? -12.701 -1.905 -6.839 1.00 96.44 103 LEU A CA 1
ATOM 800 C C . LEU A 1 103 ? -13.411 -3.214 -6.453 1.00 96.44 103 LEU A C 1
ATOM 802 O O . LEU A 1 103 ? -14.611 -3.348 -6.676 1.00 96.44 103 LEU A O 1
ATOM 806 N N . PRO A 1 104 ? -12.699 -4.175 -5.837 1.00 91.44 104 PRO A N 1
ATOM 807 C CA . PRO A 1 104 ? -13.279 -5.461 -5.445 1.00 91.44 104 PRO A CA 1
ATOM 808 C C . PRO A 1 104 ? -14.198 -5.379 -4.215 1.00 91.44 104 PRO A C 1
ATOM 810 O O . PRO A 1 104 ? -14.837 -6.368 -3.867 1.00 91.44 104 PRO A O 1
ATOM 813 N N . GLY A 1 105 ? -14.247 -4.242 -3.517 1.00 94.44 105 GLY A N 1
ATOM 814 C CA . GLY A 1 105 ? -15.039 -4.094 -2.302 1.00 94.44 105 GLY A CA 1
ATOM 815 C C . GLY A 1 105 ? -14.939 -2.702 -1.675 1.00 94.44 105 GLY A C 1
ATOM 816 O O . GLY A 1 105 ? -14.252 -1.831 -2.218 1.00 94.44 105 GLY A O 1
ATOM 817 N N . PRO A 1 106 ? -15.627 -2.494 -0.539 1.00 96.62 106 PRO A N 1
ATOM 818 C CA . PRO A 1 106 ? -15.658 -1.219 0.166 1.00 96.62 106 PRO A CA 1
ATOM 819 C C . PRO A 1 106 ? -14.336 -0.925 0.880 1.00 96.62 106 PRO A C 1
ATOM 821 O O . PRO A 1 106 ? -13.479 -1.801 1.036 1.00 96.62 106 PRO A O 1
ATOM 824 N N . PHE A 1 107 ? -14.199 0.316 1.350 1.00 96.44 107 PHE A N 1
ATOM 825 C CA . PHE A 1 107 ? -13.086 0.714 2.202 1.00 96.44 107 PHE A CA 1
ATOM 826 C C . PHE A 1 107 ? -13.096 -0.121 3.485 1.00 96.44 107 PHE A C 1
ATOM 828 O O . PHE A 1 107 ? -14.124 -0.236 4.157 1.00 96.44 107 PHE A O 1
ATOM 835 N N . LYS A 1 108 ? -11.952 -0.715 3.824 1.00 94.38 108 LYS A N 1
ATOM 836 C CA . LYS A 1 108 ? -11.767 -1.472 5.063 1.00 94.38 108 LYS A CA 1
ATOM 837 C C . LYS A 1 108 ? -10.790 -0.715 5.942 1.00 94.38 108 LYS A C 1
ATOM 839 O O . LYS A 1 108 ? -9.642 -0.522 5.546 1.00 94.38 108 LYS A O 1
ATOM 844 N N . LYS A 1 109 ? -11.249 -0.321 7.130 1.00 93.69 109 LYS A N 1
ATOM 845 C CA . LYS A 1 109 ? -10.377 0.287 8.135 1.00 93.69 109 LYS A CA 1
ATOM 846 C C . LYS A 1 109 ? -9.265 -0.687 8.502 1.00 93.69 109 LYS A C 1
ATOM 848 O O . LYS A 1 109 ? -9.515 -1.881 8.681 1.00 93.69 109 LYS A O 1
ATOM 853 N N . GLN A 1 110 ? -8.049 -0.173 8.615 1.00 93.56 110 GLN A N 1
ATOM 854 C C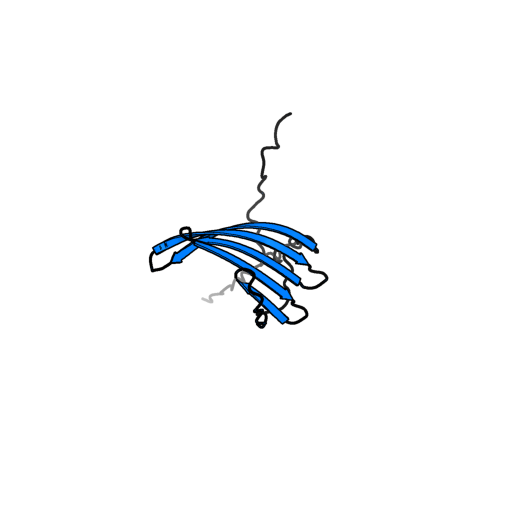A . GLN A 1 110 ? -6.892 -0.967 9.011 1.00 93.56 110 GLN A CA 1
ATOM 855 C C . GLN A 1 110 ? -6.860 -1.097 10.539 1.00 93.56 110 GLN A C 1
ATOM 857 O O . GLN A 1 110 ? -6.198 -0.337 11.246 1.00 93.56 110 GLN A O 1
ATOM 862 N N . CYS A 1 111 ? -7.634 -2.058 11.037 1.00 92.44 111 CYS A N 1
ATOM 863 C CA . CYS A 1 111 ? -7.744 -2.393 12.451 1.00 92.44 111 CYS A CA 1
ATOM 864 C C . CYS A 1 111 ? -7.424 -3.869 12.678 1.00 92.44 111 CYS A C 1
ATOM 866 O O . CYS A 1 111 ? -7.664 -4.709 11.806 1.00 92.44 111 CYS A O 1
ATOM 868 N N . ILE A 1 112 ? -6.932 -4.190 13.872 1.00 91.38 112 ILE A N 1
ATOM 869 C CA . ILE A 1 112 ? -6.855 -5.575 14.338 1.00 91.38 112 ILE A CA 1
ATOM 870 C C . ILE A 1 112 ? -8.296 -6.110 14.450 1.00 91.38 112 ILE A C 1
ATOM 872 O O . ILE A 1 112 ? -9.134 -5.455 15.079 1.00 91.38 112 ILE A O 1
ATOM 876 N N . PRO A 1 113 ? -8.620 -7.260 13.831 1.00 88.94 113 PRO A N 1
ATOM 877 C CA . PRO A 1 113 ? -9.982 -7.773 13.830 1.00 88.94 113 PRO A CA 1
ATOM 878 C C . PRO A 1 113 ? -10.398 -8.231 15.233 1.00 88.94 113 PRO A C 1
ATOM 880 O O . PRO A 1 113 ? -9.566 -8.602 16.061 1.00 88.94 113 PRO A O 1
ATOM 883 N N . ALA A 1 114 ? -11.704 -8.188 15.502 1.00 85.62 114 ALA A N 1
ATOM 884 C CA . ALA A 1 114 ? -12.244 -8.451 16.834 1.00 85.62 114 ALA A CA 1
ATOM 885 C C . ALA A 1 114 ? -12.039 -9.894 17.305 1.00 85.62 114 ALA A C 1
ATOM 887 O O . ALA A 1 114 ? -12.119 -10.127 18.497 1.00 85.62 114 ALA A O 1
ATOM 888 N N . ASP A 1 115 ? -11.788 -10.843 16.405 1.00 85.88 115 ASP A N 1
ATOM 889 C CA . ASP A 1 115 ? -11.519 -12.259 16.675 1.00 85.88 115 ASP A CA 1
ATOM 890 C C . ASP A 1 115 ? -10.015 -12.599 16.675 1.00 85.88 115 ASP A C 1
ATOM 892 O O . ASP A 1 115 ? -9.640 -13.771 16.738 1.00 85.88 115 ASP A O 1
ATOM 896 N N . ALA A 1 116 ? -9.137 -11.592 16.620 1.00 88.19 116 ALA A N 1
ATOM 897 C CA . ALA A 1 116 ? -7.697 -11.805 16.665 1.00 88.19 116 ALA A CA 1
ATOM 898 C C . ALA A 1 116 ? -7.257 -12.449 17.992 1.00 88.19 116 ALA A C 1
ATOM 900 O O . ALA A 1 116 ? -7.608 -11.994 19.082 1.00 88.19 116 ALA A O 1
ATOM 901 N N . VAL A 1 117 ? -6.407 -13.475 17.894 1.00 88.00 117 VAL A N 1
ATOM 902 C CA . VAL A 1 117 ? -5.772 -14.125 19.049 1.00 88.00 117 VAL A CA 1
ATOM 903 C C . VAL A 1 117 ? -4.392 -13.514 19.280 1.00 88.00 117 VAL A C 1
ATOM 905 O O . VAL A 1 117 ? -3.545 -13.529 18.384 1.00 88.00 117 VAL A O 1
ATOM 908 N N . SER A 1 118 ? -4.149 -13.009 20.492 1.00 87.31 118 SER A N 1
ATOM 909 C CA . SER A 1 118 ? -2.841 -12.466 20.873 1.00 87.31 118 SER A CA 1
ATOM 910 C C . SER A 1 118 ? -1.753 -13.541 20.804 1.00 87.31 118 SER A C 1
ATOM 912 O O . SER A 1 118 ? -1.895 -14.615 21.384 1.00 87.31 118 SER A O 1
ATOM 914 N N . GLN A 1 119 ? -0.654 -13.229 20.114 1.00 88.62 119 GLN A N 1
ATOM 915 C CA . GLN A 1 119 ? 0.538 -14.084 20.014 1.00 88.62 119 GLN A CA 1
ATOM 916 C C . GLN A 1 119 ? 1.619 -13.716 21.047 1.00 88.62 119 GLN A C 1
ATOM 918 O O . GLN A 1 119 ? 2.685 -14.324 21.075 1.00 88.62 119 GLN A O 1
ATOM 923 N N . GLY A 1 120 ? 1.354 -12.724 21.903 1.00 87.44 120 GLY A N 1
ATOM 924 C CA . GLY A 1 120 ? 2.305 -12.196 22.880 1.00 87.44 120 GLY A CA 1
ATOM 925 C C . GLY A 1 120 ? 2.763 -10.772 22.566 1.00 87.44 120 GLY A C 1
ATOM 926 O O . GLY A 1 120 ? 2.376 -10.174 21.564 1.00 87.44 120 GLY A O 1
ATOM 927 N N . ASN A 1 121 ? 3.588 -10.226 23.459 1.00 87.56 121 ASN A N 1
ATOM 928 C CA . ASN A 1 121 ? 4.126 -8.871 23.363 1.00 87.56 121 ASN A CA 1
ATOM 929 C C . ASN A 1 121 ? 5.632 -8.930 23.097 1.00 87.56 121 ASN A C 1
ATOM 931 O O . ASN A 1 121 ? 6.343 -9.697 23.745 1.00 87.56 121 ASN A O 1
ATOM 935 N N . VAL A 1 122 ? 6.122 -8.091 22.185 1.00 87.56 122 VAL A N 1
ATOM 936 C CA . VAL A 1 122 ? 7.549 -7.970 21.858 1.00 87.56 122 VAL A CA 1
ATOM 937 C C . VAL A 1 122 ? 7.979 -6.521 22.054 1.00 87.56 122 VAL A C 1
ATOM 939 O O . VAL A 1 122 ? 7.278 -5.601 21.635 1.00 87.56 122 VAL A O 1
ATOM 942 N N . LYS A 1 123 ? 9.140 -6.314 22.680 1.00 87.56 123 LYS A N 1
ATOM 943 C CA . LYS A 1 123 ? 9.818 -5.015 22.700 1.00 87.56 123 LYS A CA 1
ATOM 944 C C . LYS A 1 123 ? 10.798 -4.964 21.530 1.00 87.56 123 LYS A C 1
ATOM 946 O O . LYS A 1 123 ? 11.634 -5.852 21.391 1.00 87.56 123 LYS A O 1
ATOM 951 N N . LEU A 1 124 ? 10.689 -3.936 20.694 1.00 86.62 124 LEU A N 1
ATOM 952 C CA . LEU A 1 124 ? 11.644 -3.662 19.621 1.00 86.62 124 LEU A CA 1
ATOM 953 C C . LEU A 1 124 ? 12.575 -2.525 20.061 1.00 86.62 124 LEU A C 1
ATOM 955 O O . LEU A 1 124 ? 12.106 -1.508 20.567 1.00 86.62 124 LEU A O 1
ATOM 959 N N . GLY A 1 125 ? 13.882 -2.690 19.854 1.00 85.88 125 GLY A N 1
ATOM 960 C CA . GLY A 1 125 ? 14.912 -1.739 20.289 1.00 85.88 125 GLY A CA 1
ATOM 961 C C . GLY A 1 125 ? 15.666 -2.184 21.549 1.00 85.88 125 GLY A C 1
ATOM 962 O O . GLY A 1 125 ? 15.358 -3.209 22.146 1.00 85.88 125 GLY A O 1
ATOM 963 N N . VAL A 1 126 ? 16.689 -1.416 21.934 1.00 77.44 126 VAL A N 1
ATOM 964 C CA . VAL A 1 126 ? 17.656 -1.769 23.000 1.00 77.44 126 VAL A CA 1
ATOM 965 C C . VAL A 1 126 ? 17.362 -1.124 24.367 1.00 77.44 126 VAL A C 1
ATOM 967 O O . VAL A 1 126 ? 18.220 -1.078 25.241 1.00 77.44 126 VAL A O 1
ATOM 970 N N . GLY A 1 127 ? 16.157 -0.599 24.577 1.00 61.84 127 GLY A N 1
ATOM 971 C CA . GLY A 1 127 ? 15.843 0.217 25.750 1.00 61.84 127 GLY A CA 1
ATOM 972 C C . GLY A 1 127 ? 15.376 -0.567 26.974 1.00 61.84 127 GLY A C 1
ATOM 973 O O . GLY A 1 127 ? 14.201 -0.469 27.298 1.00 61.84 127 GLY A O 1
ATOM 974 N N . ASP A 1 128 ? 16.275 -1.278 27.662 1.00 60.78 128 ASP A N 1
ATOM 975 C CA . ASP A 1 128 ? 16.078 -1.608 29.089 1.00 60.78 128 ASP A CA 1
ATOM 976 C C . ASP A 1 128 ? 17.300 -1.268 29.988 1.00 60.78 128 ASP A C 1
ATOM 978 O O . ASP A 1 128 ? 17.144 -1.323 31.201 1.00 60.78 128 ASP A O 1
ATOM 982 N N . HIS A 1 129 ? 18.465 -0.802 29.483 1.00 48.84 129 HIS A N 1
ATOM 983 C CA . HIS A 1 129 ? 19.559 -0.295 30.348 1.00 48.84 129 HIS A CA 1
ATOM 984 C C . HIS A 1 129 ? 20.448 0.817 29.722 1.00 48.84 129 HIS A C 1
ATOM 986 O O . HIS A 1 129 ? 21.126 0.588 28.725 1.00 48.84 129 HIS A O 1
ATOM 992 N N . THR A 1 130 ? 20.505 1.971 30.419 1.00 45.78 130 THR A N 1
ATOM 993 C CA . THR A 1 130 ? 21.595 2.987 30.532 1.00 45.78 130 THR A CA 1
ATOM 994 C C . THR A 1 130 ? 22.071 3.809 29.315 1.00 45.78 130 THR A C 1
ATOM 996 O O . THR A 1 130 ? 22.765 3.294 28.442 1.00 45.78 130 THR A O 1
ATOM 999 N N . PHE A 1 131 ? 21.838 5.131 29.386 1.00 45.53 131 PHE A N 1
ATOM 1000 C CA . PHE A 1 131 ? 22.828 6.181 29.087 1.00 45.53 131 PHE A CA 1
ATOM 1001 C C . PHE A 1 131 ? 23.126 6.943 30.381 1.00 45.53 131 PHE A C 1
ATOM 1003 O O . PHE A 1 131 ? 22.181 7.057 31.198 1.00 45.53 131 PHE A O 1
#

Sequence (131 aa):
MLYVIVAALVGITTAIPTQPGCCVPPQWEGVQVDALGIVVGGKATVSDSRVFISYDEPNNRILTHYYITTNGDKWNYKVLQDFNKGIRYVLFNDDVTCQPKPLPGPFKKQCIPADAVSQGNVKLGVGDHTF

Nearest PDB structures (foldseek):
  3hdj-assembly1_B  TM=4.862E-01  e=3.465E-01  Bordetella pertussis
  7ds3-assembly1_A  TM=3.167E-01  e=7.146E-01  Gallus gallus
  3aae-assembly1_A  TM=3.254E-01  e=1.262E+00  Gallus gallus
  6u3t-assembly2_B  TM=4.110E-01  e=5.950E+00  Staphylococcus aureus

Radius of gyration: 23.29 Å; Cα contacts (8 Å, |Δi|>4): 205; chains: 1; bounding box: 54×63×52 Å

Mean predicted aligned error: 10.88 Å

Foldseek 3Di:
DDDDDDPPPPPPPLPFQPDWFDFDPQWDKDKDWDWDWDADPNDIWIKIKIKIWTHHNVQQKIKIWIWIATPNDTWIKIWIDRQVVQWIWIGTPNDPPTDIDGHPDHRDTRGDDRSDDDPDDDDPDDPDDDD

InterPro domains:
  IPR001299 Ependymin [PTHR10697] (2-125)